Protein AF-I6USK2-F1 (afdb_monomer)

Structure (mmCIF, N/CA/C/O backbone):
data_AF-I6USK2-F1
#
_entry.id   AF-I6USK2-F1
#
loop_
_atom_site.group_PDB
_atom_site.id
_atom_site.type_symbol
_atom_site.label_atom_id
_atom_site.label_alt_id
_atom_site.label_comp_id
_atom_site.label_asym_id
_atom_site.label_entity_id
_atom_site.label_seq_id
_atom_site.pdbx_PDB_ins_code
_atom_site.Cartn_x
_atom_site.Cartn_y
_atom_site.Cartn_z
_atom_site.occupancy
_atom_site.B_iso_or_equiv
_atom_site.auth_seq_id
_atom_site.auth_comp_id
_atom_site.auth_asym_id
_atom_site.auth_atom_id
_atom_site.pdbx_PDB_model_num
ATOM 1 N N . PRO A 1 1 ? -6.984 5.312 12.741 1.00 52.38 1 PRO A N 1
ATOM 2 C CA . PRO A 1 1 ? -7.184 3.997 12.087 1.00 52.38 1 PRO A CA 1
ATOM 3 C C . PRO A 1 1 ? -6.667 3.964 10.633 1.00 52.38 1 PRO A C 1
ATOM 5 O O . PRO A 1 1 ? -7.290 4.525 9.732 1.00 52.38 1 PRO A O 1
ATOM 8 N N . HIS A 1 2 ? -5.532 3.296 10.406 1.00 66.44 2 HIS A N 1
ATOM 9 C CA . HIS A 1 2 ? -4.856 3.206 9.099 1.00 66.44 2 HIS A CA 1
ATOM 10 C C . HIS A 1 2 ? -5.457 2.163 8.133 1.00 66.44 2 HIS A C 1
ATOM 12 O O . HIS A 1 2 ? -5.300 2.289 6.920 1.00 66.44 2 HIS A O 1
ATOM 18 N N . TYR A 1 3 ? -6.204 1.179 8.648 1.00 71.81 3 TYR A N 1
ATOM 19 C CA . TYR A 1 3 ? -6.846 0.111 7.864 1.00 71.81 3 TYR A CA 1
ATOM 20 C C . TYR A 1 3 ? -7.781 0.636 6.760 1.00 71.81 3 TYR A C 1
ATOM 22 O O . TYR A 1 3 ? -7.705 0.207 5.612 1.00 71.81 3 TYR A O 1
ATOM 30 N N . TYR A 1 4 ? -8.623 1.619 7.090 1.00 73.25 4 TYR A N 1
ATOM 31 C CA . TYR A 1 4 ? -9.556 2.222 6.134 1.00 73.25 4 TYR A CA 1
ATOM 32 C C . TYR A 1 4 ? -8.843 2.961 4.995 1.00 73.25 4 TYR A C 1
ATOM 34 O O . TYR A 1 4 ? -9.273 2.882 3.847 1.00 73.25 4 TYR A O 1
ATOM 42 N N . SER A 1 5 ? -7.721 3.620 5.299 1.00 78.31 5 SER A N 1
ATOM 43 C CA . SER A 1 5 ? -6.897 4.318 4.305 1.00 78.31 5 SER A CA 1
ATOM 44 C C . SER A 1 5 ? -6.240 3.337 3.326 1.00 78.31 5 SER A C 1
ATOM 46 O O . SER A 1 5 ? -6.270 3.546 2.114 1.00 78.31 5 SER A O 1
ATOM 48 N N . LEU A 1 6 ? -5.722 2.213 3.837 1.00 84.38 6 LEU A N 1
ATOM 49 C CA . LEU A 1 6 ? -5.126 1.163 3.009 1.00 84.38 6 LEU A CA 1
ATOM 50 C C . LEU A 1 6 ? -6.156 0.527 2.062 1.00 84.38 6 LEU A C 1
ATOM 52 O O . LEU A 1 6 ? -5.879 0.325 0.880 1.00 84.38 6 LEU A O 1
ATOM 56 N N . LEU A 1 7 ? -7.354 0.234 2.571 1.00 82.44 7 LEU A N 1
ATOM 57 C CA . LEU A 1 7 ? -8.410 -0.401 1.789 1.00 82.44 7 LEU A CA 1
ATOM 58 C C . LEU A 1 7 ? -8.984 0.548 0.722 1.00 82.44 7 LEU A C 1
ATOM 60 O O . LEU A 1 7 ? -9.256 0.114 -0.396 1.00 82.44 7 LEU A O 1
ATOM 64 N N . ALA A 1 8 ? -9.088 1.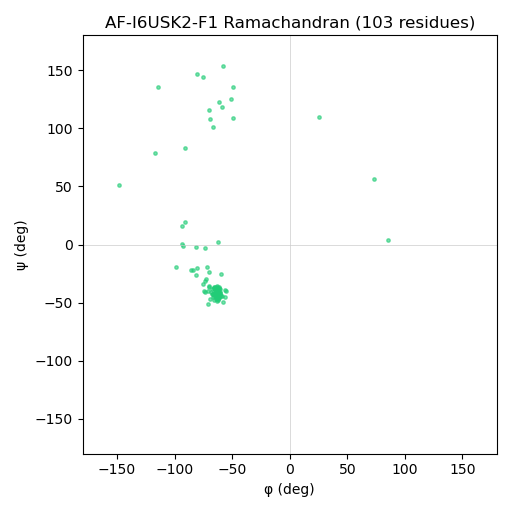845 1.026 1.00 82.94 8 ALA A N 1
ATOM 65 C CA . ALA A 1 8 ? -9.444 2.865 0.042 1.00 82.94 8 ALA A CA 1
ATOM 66 C C . ALA A 1 8 ? -8.398 2.956 -1.083 1.00 82.94 8 ALA A C 1
ATOM 68 O O . ALA A 1 8 ? -8.758 2.911 -2.258 1.00 82.94 8 ALA A O 1
ATOM 69 N N . ALA A 1 9 ? -7.103 2.989 -0.744 1.00 84.19 9 ALA A N 1
ATOM 70 C CA . ALA A 1 9 ? -6.027 2.996 -1.738 1.00 84.19 9 ALA A CA 1
ATOM 71 C C . ALA A 1 9 ? -6.052 1.741 -2.632 1.00 84.19 9 ALA A C 1
ATOM 73 O O . ALA A 1 9 ? -5.851 1.834 -3.841 1.00 84.19 9 ALA A O 1
ATOM 74 N N . TYR A 1 10 ? -6.361 0.573 -2.063 1.00 85.88 10 TYR A N 1
ATOM 75 C CA . TYR A 1 10 ? -6.518 -0.672 -2.817 1.00 85.88 10 TYR A CA 1
ATOM 76 C C . TYR A 1 10 ? -7.691 -0.628 -3.813 1.00 85.88 10 TYR A C 1
ATOM 78 O O . TYR A 1 10 ? -7.533 -1.029 -4.969 1.00 85.88 10 TYR A O 1
ATOM 86 N N . LEU A 1 11 ? -8.854 -0.121 -3.393 1.00 86.62 11 LEU A N 1
ATOM 87 C CA . LEU A 1 11 ? -10.033 0.012 -4.257 1.00 86.62 11 LEU A CA 1
ATOM 88 C C . LEU A 1 11 ? -9.798 1.016 -5.395 1.00 86.62 11 LEU A C 1
ATOM 90 O O . LEU A 1 11 ? -10.206 0.766 -6.530 1.00 86.62 11 LEU A O 1
ATOM 94 N N . GLU A 1 12 ? -9.084 2.110 -5.126 1.00 84.25 12 GLU A N 1
ATOM 95 C CA . GLU A 1 12 ? -8.696 3.078 -6.156 1.00 84.25 12 GLU A CA 1
ATOM 96 C C . GLU A 1 12 ? -7.685 2.494 -7.151 1.00 84.25 12 GLU A C 1
ATOM 98 O O . GLU A 1 12 ? -7.829 2.697 -8.357 1.00 84.25 12 GLU A O 1
ATOM 103 N N . CYS A 1 13 ? -6.734 1.674 -6.693 1.00 87.50 13 CYS A N 1
ATOM 104 C CA . CYS A 1 13 ? -5.843 0.926 -7.582 1.00 87.50 13 CYS A CA 1
ATOM 105 C C . CYS A 1 13 ? -6.607 -0.057 -8.485 1.00 87.50 13 CYS A C 1
ATOM 107 O O . CYS A 1 13 ? -6.264 -0.195 -9.657 1.00 87.50 13 CYS A O 1
ATOM 109 N N . GLN A 1 14 ? -7.664 -0.705 -7.983 1.00 84.25 14 GLN A N 1
ATOM 110 C CA . GLN A 1 14 ? -8.495 -1.601 -8.797 1.00 84.25 14 GLN A CA 1
ATOM 111 C C . GLN A 1 14 ? -9.343 -0.879 -9.851 1.00 84.25 14 GLN A C 1
ATOM 113 O O . GLN A 1 14 ? -9.722 -1.490 -10.849 1.00 84.25 14 GLN A O 1
ATOM 118 N N . LYS A 1 15 ? -9.648 0.410 -9.665 1.00 82.00 15 LYS A N 1
ATOM 119 C CA . LYS A 1 15 ? -10.397 1.194 -10.660 1.00 82.00 15 LYS A CA 1
ATOM 120 C C . LYS A 1 15 ? -9.564 1.504 -11.905 1.00 82.00 15 LYS A C 1
ATOM 122 O O . LYS A 1 15 ? -10.136 1.805 -12.953 1.00 82.00 15 LYS A O 1
ATOM 127 N N . VAL A 1 16 ? -8.235 1.410 -11.828 1.00 83.25 16 VAL A N 1
ATOM 128 C CA . VAL A 1 16 ? -7.343 1.673 -12.962 1.00 83.25 16 VAL A CA 1
ATOM 129 C C . VAL A 1 16 ? -7.504 0.569 -14.014 1.00 83.25 16 VAL A C 1
ATOM 131 O O . VAL A 1 16 ? -7.070 -0.561 -13.824 1.00 83.25 16 VAL A O 1
ATOM 134 N N . GLY A 1 17 ? -8.136 0.904 -15.142 1.00 78.81 17 GLY A N 1
ATOM 135 C CA . GLY A 1 17 ? -8.346 -0.019 -16.266 1.00 78.81 17 GLY A CA 1
ATOM 136 C C . GLY A 1 17 ? -9.588 -0.911 -16.157 1.00 78.81 17 GLY A C 1
ATOM 137 O O . GLY A 1 17 ? -9.807 -1.748 -17.032 1.00 78.81 17 GLY A O 1
ATOM 138 N N . ALA A 1 18 ? -10.419 -0.735 -15.126 1.00 83.62 18 ALA A N 1
ATOM 139 C CA . ALA A 1 18 ? -11.660 -1.486 -14.972 1.00 83.62 18 ALA A CA 1
ATOM 140 C C . ALA A 1 18 ? -12.761 -0.988 -15.938 1.00 83.62 18 ALA A C 1
ATOM 142 O O . ALA A 1 18 ? -12.882 0.219 -16.164 1.00 83.62 18 ALA A O 1
ATOM 143 N N . PRO A 1 19 ? -13.619 -1.883 -16.470 1.00 85.12 19 PRO A N 1
ATOM 144 C CA . PRO A 1 19 ? -14.810 -1.490 -17.220 1.00 85.12 19 PRO A CA 1
ATOM 145 C C . PRO A 1 19 ? -15.743 -0.602 -16.375 1.00 85.12 19 PRO A C 1
ATOM 147 O O . PRO A 1 19 ? -15.775 -0.748 -15.148 1.00 85.12 19 PRO A O 1
ATOM 150 N N . PRO A 1 20 ? -16.559 0.269 -16.997 1.00 79.62 20 PRO A N 1
ATOM 151 C CA . PRO A 1 20 ? -17.387 1.244 -16.285 1.00 79.62 20 PRO A CA 1
ATOM 152 C C . PRO A 1 20 ? -18.327 0.607 -15.249 1.00 79.62 20 PRO A C 1
ATOM 154 O O . PRO A 1 20 ? -18.424 1.114 -14.132 1.00 79.62 20 PRO A O 1
ATOM 157 N N . GLU A 1 21 ? -18.922 -0.552 -15.541 1.00 85.69 21 GLU A N 1
ATOM 158 C CA . GLU A 1 21 ? -19.755 -1.295 -14.577 1.00 85.69 21 GLU A CA 1
ATOM 159 C C . GLU A 1 21 ? -18.984 -1.768 -13.340 1.00 85.69 21 GLU A C 1
ATOM 161 O O . GLU A 1 21 ? -19.500 -1.722 -12.224 1.00 85.69 21 GLU A O 1
ATOM 166 N N . VAL A 1 22 ? -17.729 -2.184 -13.508 1.00 84.12 22 VAL A N 1
ATOM 167 C CA . VAL A 1 22 ? -16.873 -2.615 -12.395 1.00 84.12 22 VAL A CA 1
ATOM 168 C C . VAL A 1 22 ? -16.406 -1.402 -11.593 1.00 84.12 22 VAL A C 1
ATOM 170 O O . VAL A 1 22 ? -16.442 -1.427 -10.366 1.00 84.12 22 VAL A O 1
ATOM 173 N N . SER A 1 23 ? -16.059 -0.304 -12.269 1.00 81.12 23 SER A N 1
ATOM 174 C CA . SER A 1 23 ? -15.654 0.944 -11.615 1.00 81.12 23 SER A CA 1
ATOM 175 C C . SER A 1 23 ? -16.776 1.559 -10.766 1.00 81.12 23 SER A C 1
ATOM 177 O O . SER A 1 23 ? -16.515 2.050 -9.669 1.00 81.12 23 SER A O 1
ATOM 179 N N . ALA A 1 24 ? -18.031 1.464 -11.222 1.00 83.88 24 ALA A N 1
ATOM 180 C CA . ALA A 1 24 ? -19.201 1.938 -10.488 1.00 83.88 24 ALA A CA 1
ATOM 181 C C . ALA A 1 24 ? -19.456 1.094 -9.232 1.00 83.88 24 ALA A C 1
ATOM 183 O O . ALA A 1 24 ? -19.729 1.633 -8.159 1.00 83.88 24 ALA A O 1
ATOM 184 N N . ARG A 1 25 ? -19.302 -0.231 -9.339 1.00 86.12 25 ARG A N 1
ATOM 185 C CA . ARG A 1 25 ? -19.402 -1.138 -8.186 1.00 86.12 25 ARG A CA 1
ATOM 186 C C . ARG A 1 25 ? -18.292 -0.889 -7.167 1.00 86.12 25 ARG A C 1
ATOM 188 O O . ARG A 1 25 ? -18.573 -0.872 -5.973 1.00 86.12 25 ARG A O 1
ATOM 195 N N . LEU A 1 26 ? -17.063 -0.657 -7.627 1.00 86.50 26 LEU A N 1
ATOM 196 C CA . LEU A 1 26 ? -15.937 -0.300 -6.762 1.00 86.50 26 LEU A CA 1
ATOM 197 C C . LEU A 1 26 ? -16.169 1.050 -6.070 1.00 86.50 26 LEU A C 1
ATOM 199 O O . LEU A 1 26 ? -15.948 1.154 -4.871 1.00 86.50 26 LEU A O 1
ATOM 203 N N . ALA A 1 27 ? -16.704 2.050 -6.776 1.00 83.81 27 ALA A N 1
ATOM 204 C CA . ALA A 1 27 ? -17.048 3.344 -6.184 1.00 83.81 27 ALA A CA 1
ATOM 205 C C . ALA A 1 27 ? -18.149 3.237 -5.110 1.00 83.81 27 ALA A C 1
ATOM 207 O O . ALA A 1 27 ? -18.051 3.883 -4.066 1.00 83.81 27 ALA A O 1
ATOM 208 N N . ALA A 1 28 ? -19.163 2.392 -5.327 1.00 85.31 28 ALA A N 1
ATOM 209 C CA . ALA A 1 28 ? -20.197 2.119 -4.328 1.00 85.31 28 ALA A CA 1
ATOM 210 C C . ALA A 1 28 ? -19.617 1.439 -3.074 1.00 85.31 28 ALA A C 1
ATOM 212 O O . ALA A 1 28 ? -19.971 1.812 -1.956 1.00 85.31 28 ALA A O 1
ATOM 213 N N . MET A 1 29 ? -18.679 0.499 -3.247 1.00 82.38 29 MET A N 1
ATOM 214 C CA . MET A 1 29 ? -17.954 -0.107 -2.124 1.00 82.38 29 MET A CA 1
ATOM 215 C C . MET A 1 29 ? -17.106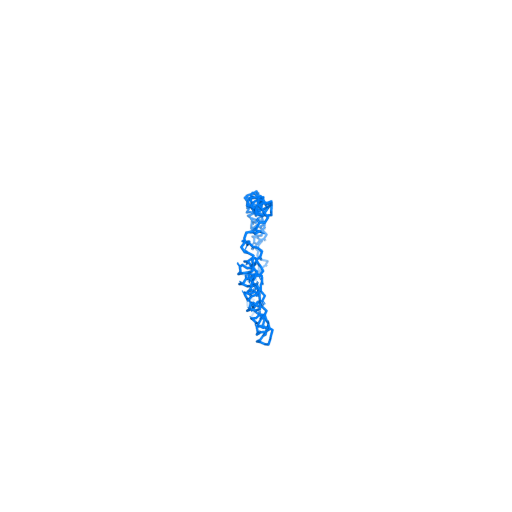 0.921 -1.369 1.00 82.38 29 MET A C 1
ATOM 217 O O . MET A 1 29 ? -17.108 0.904 -0.141 1.00 82.38 29 MET A O 1
ATOM 221 N N . THR A 1 30 ? -16.428 1.841 -2.064 1.00 83.75 30 THR A N 1
ATOM 222 C CA . THR A 1 30 ? -15.674 2.929 -1.420 1.00 83.75 30 THR A CA 1
ATOM 223 C C . THR A 1 30 ? -16.596 3.829 -0.592 1.00 83.75 30 THR A C 1
ATOM 225 O O . THR A 1 30 ? -16.283 4.124 0.557 1.00 83.75 30 THR A O 1
ATOM 228 N N . GLN A 1 31 ? -17.770 4.208 -1.109 1.00 81.31 31 GLN A N 1
ATOM 229 C CA . GLN A 1 31 ? -18.744 5.007 -0.351 1.00 81.31 31 GLN A CA 1
ATOM 230 C C . GLN A 1 31 ? -19.291 4.277 0.880 1.00 81.31 31 GLN A C 1
ATOM 232 O O . GLN A 1 31 ? -19.407 4.872 1.953 1.00 81.31 31 GLN A O 1
ATOM 237 N N . GLU A 1 32 ? -19.617 2.991 0.748 1.00 80.62 32 GLU A N 1
ATOM 238 C CA . GLU A 1 32 ? -20.072 2.168 1.869 1.00 80.62 32 GLU A CA 1
ATOM 239 C C . GLU A 1 32 ? -18.968 2.021 2.924 1.00 80.62 32 GLU A C 1
ATOM 241 O O . GLU A 1 32 ? -19.228 2.080 4.127 1.00 80.62 32 GLU A O 1
ATOM 246 N N . LEU A 1 33 ? -17.721 1.884 2.476 1.00 80.19 33 LEU A N 1
ATOM 247 C CA . LEU A 1 33 ? -16.554 1.835 3.336 1.00 80.19 33 LEU A CA 1
ATOM 248 C C . LEU A 1 33 ? -16.381 3.152 4.102 1.00 80.19 33 LEU A C 1
ATOM 250 O O . LEU A 1 33 ? -16.259 3.135 5.322 1.00 80.19 33 LEU A O 1
ATOM 254 N N . GLU A 1 34 ? -16.445 4.302 3.439 1.00 76.94 34 GLU A N 1
ATOM 255 C CA . GLU A 1 34 ? -16.378 5.592 4.127 1.00 76.94 34 GLU A CA 1
ATOM 256 C C . GLU A 1 34 ? -17.563 5.814 5.083 1.00 76.94 34 GLU A C 1
ATOM 258 O O . GLU A 1 34 ? -17.401 6.413 6.146 1.00 76.94 34 GLU A O 1
ATOM 263 N N . ALA A 1 35 ? -18.765 5.338 4.743 1.00 77.31 35 ALA A N 1
ATOM 264 C CA . ALA A 1 35 ? -19.919 5.387 5.638 1.00 77.31 35 ALA A CA 1
ATOM 265 C C . ALA A 1 35 ? -19.678 4.531 6.889 1.00 77.31 35 ALA A C 1
ATOM 267 O O . ALA A 1 35 ? -19.840 5.024 8.004 1.00 77.31 35 ALA A O 1
ATOM 268 N N . ARG A 1 36 ? -19.185 3.298 6.719 1.00 73.88 36 ARG A N 1
ATOM 269 C CA . ARG A 1 36 ? -18.772 2.427 7.828 1.00 73.88 36 ARG A CA 1
ATOM 270 C C . ARG A 1 36 ? -17.635 3.031 8.641 1.00 73.88 36 ARG A C 1
ATOM 272 O O . ARG A 1 36 ? -17.657 2.904 9.858 1.00 73.88 36 ARG A O 1
ATOM 279 N N . GLN A 1 37 ? -16.687 3.726 8.014 1.00 72.44 37 GLN A N 1
ATOM 280 C CA . GLN A 1 37 ? -15.628 4.456 8.709 1.00 72.44 37 GLN A CA 1
ATOM 281 C C . GLN A 1 37 ? -16.215 5.561 9.586 1.00 72.44 37 GLN A C 1
ATOM 283 O O . GLN A 1 37 ? -15.851 5.670 10.752 1.00 72.44 37 GLN A O 1
ATOM 288 N N . ARG A 1 38 ? -17.134 6.369 9.047 1.00 69.19 38 ARG A N 1
ATOM 289 C CA . ARG A 1 38 ? -17.804 7.449 9.786 1.00 69.19 38 ARG A CA 1
ATOM 290 C C . ARG A 1 38 ? -18.676 6.902 10.915 1.00 69.19 38 ARG A C 1
ATOM 292 O O . ARG A 1 38 ? -18.687 7.491 11.987 1.00 69.19 38 ARG A O 1
ATOM 299 N N . THR A 1 39 ? -19.345 5.767 10.722 1.00 68.50 39 THR A N 1
ATOM 300 C CA . T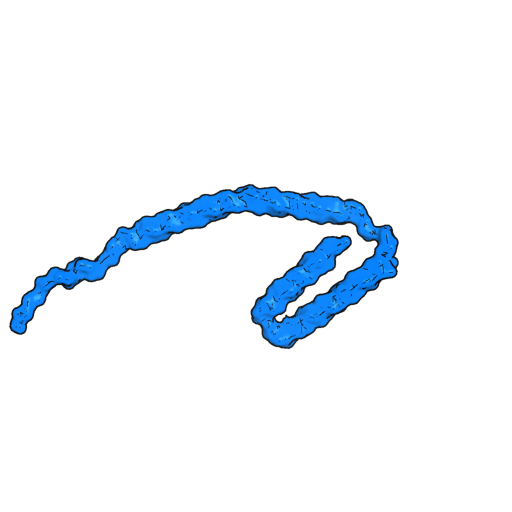HR A 1 39 ? -20.109 5.085 11.779 1.00 68.50 39 THR A CA 1
ATOM 301 C C . THR A 1 39 ? -19.198 4.445 12.825 1.00 68.50 39 THR A C 1
ATOM 303 O O . THR A 1 39 ? -19.483 4.550 14.010 1.00 68.50 39 THR A O 1
ATOM 306 N N . ALA A 1 40 ? -18.082 3.834 12.425 1.00 61.62 40 ALA A N 1
ATOM 307 C CA . ALA A 1 40 ? -17.099 3.270 13.346 1.00 61.62 40 ALA A CA 1
ATOM 308 C C . ALA A 1 40 ? -16.429 4.370 14.180 1.00 61.62 40 ALA A C 1
ATOM 310 O O . ALA A 1 40 ? -16.334 4.238 15.390 1.00 61.62 40 ALA A O 1
ATOM 311 N N . LEU A 1 41 ? -16.038 5.486 13.561 1.00 59.53 41 LEU A N 1
ATOM 312 C CA . LEU A 1 41 ? -15.462 6.645 14.250 1.00 59.53 41 LEU A CA 1
ATOM 313 C C . LEU A 1 41 ? -16.500 7.446 15.054 1.00 59.53 41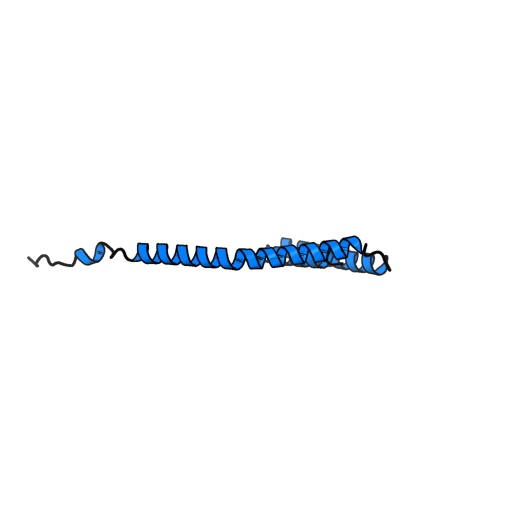 LEU A C 1
ATOM 315 O O . LEU A 1 41 ? -16.149 8.059 16.054 1.00 59.53 41 LEU A O 1
ATOM 319 N N . GLY A 1 42 ? -17.766 7.453 14.624 1.00 55.59 42 GLY A N 1
ATOM 320 C CA . GLY A 1 42 ? -18.870 8.149 15.293 1.00 55.59 42 GLY A CA 1
ATOM 321 C C . GLY A 1 42 ? -19.553 7.341 16.402 1.00 55.59 42 GLY A C 1
ATOM 322 O O . GLY A 1 42 ? -20.180 7.930 17.275 1.00 55.59 42 GLY A O 1
ATOM 323 N N . GLY A 1 43 ? -19.432 6.010 16.384 1.00 52.56 43 GLY A N 1
ATOM 324 C CA . GLY A 1 43 ? -19.937 5.095 17.415 1.00 52.56 43 GLY A CA 1
ATOM 325 C C . GLY A 1 43 ? -18.871 4.637 18.416 1.00 52.56 43 GLY A C 1
ATOM 326 O O . GLY A 1 43 ? -19.218 4.216 19.515 1.00 52.56 43 GLY A O 1
ATOM 327 N N . LEU A 1 44 ? -17.585 4.749 18.064 1.00 51.03 44 LEU A N 1
ATOM 328 C CA . LEU A 1 44 ? -16.446 4.429 18.923 1.00 51.03 44 LEU A CA 1
ATOM 329 C C . L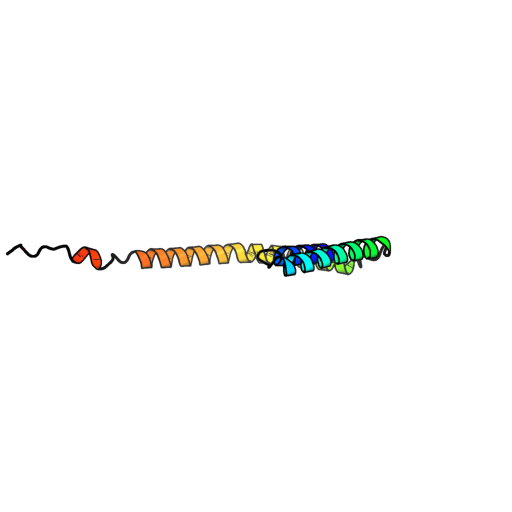EU A 1 44 ? -15.620 5.692 19.170 1.00 51.03 44 LEU A C 1
ATOM 331 O O . LEU A 1 44 ? -14.546 5.892 18.603 1.00 51.03 44 LEU A O 1
ATOM 335 N N . GLY A 1 45 ? -16.096 6.536 20.080 1.00 51.16 45 GLY A N 1
ATOM 336 C CA . GLY A 1 45 ? -15.139 7.278 20.886 1.00 5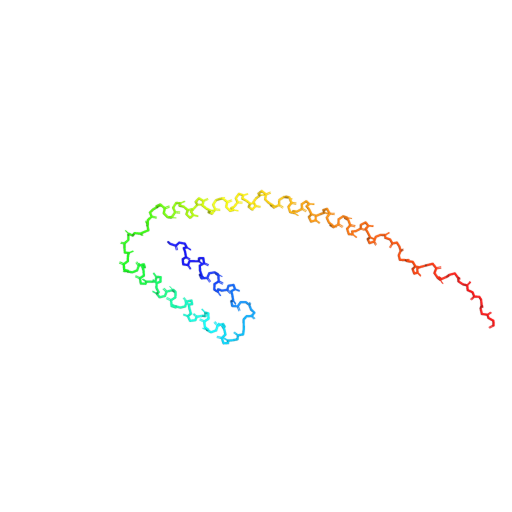1.16 45 GLY A CA 1
ATOM 337 C C . GLY A 1 45 ? -14.267 6.264 21.639 1.00 51.16 45 GLY A C 1
ATOM 338 O O . GLY A 1 45 ? -14.789 5.501 22.441 1.00 51.16 45 GLY A O 1
ATOM 339 N N . ALA A 1 46 ? -12.958 6.269 21.378 1.00 51.59 46 ALA A N 1
ATOM 340 C CA . ALA A 1 46 ? -11.918 5.684 22.234 1.00 51.59 46 ALA A CA 1
ATOM 341 C C . ALA A 1 46 ? -11.781 4.145 22.313 1.00 51.59 46 ALA A C 1
ATOM 343 O O . ALA A 1 46 ? -11.726 3.586 23.403 1.00 51.59 46 ALA A O 1
ATOM 344 N N . ALA A 1 47 ? -11.592 3.465 21.180 1.00 52.97 47 ALA A N 1
ATOM 345 C CA . ALA A 1 47 ? -10.919 2.159 21.192 1.00 52.97 47 ALA A CA 1
ATOM 346 C C . ALA A 1 47 ? -10.123 1.916 19.900 1.00 52.97 47 ALA A C 1
ATOM 348 O O . ALA A 1 47 ? -10.282 0.904 19.222 1.00 52.97 47 ALA A O 1
ATOM 349 N N . THR A 1 48 ? -9.265 2.861 19.510 1.00 53.16 48 THR A N 1
ATOM 350 C CA . THR A 1 48 ? -8.050 2.448 18.801 1.00 53.16 48 THR A CA 1
ATOM 351 C C . THR A 1 48 ? -7.245 1.682 19.833 1.00 53.16 48 THR A C 1
ATOM 353 O O . THR A 1 48 ? -6.694 2.292 20.743 1.00 53.16 48 THR A O 1
ATOM 356 N N . GLU A 1 49 ? -7.287 0.351 19.758 1.00 55.22 49 GLU A N 1
ATOM 357 C CA . GLU A 1 49 ? -6.393 -0.517 20.520 1.00 55.22 49 GLU A CA 1
ATOM 358 C C . GLU A 1 49 ? -4.970 0.018 20.303 1.00 55.22 49 GLU A C 1
ATOM 360 O O . GLU A 1 49 ? -4.468 -0.058 19.176 1.00 55.22 49 GLU A O 1
ATOM 365 N N . PRO A 1 50 ? -4.338 0.635 21.316 1.00 60.88 50 PRO A N 1
ATOM 366 C CA . PRO A 1 50 ? -3.044 1.293 21.147 1.00 60.88 50 PRO A CA 1
ATOM 367 C C . PRO A 1 50 ? -1.974 0.30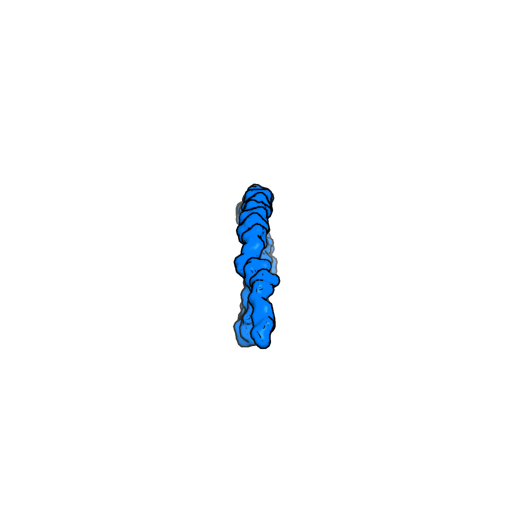1 20.671 1.00 60.88 50 PRO A C 1
ATOM 369 O O . PRO A 1 50 ? -1.038 0.675 19.969 1.00 60.88 50 PRO A O 1
ATOM 372 N N . GLU A 1 51 ? -2.168 -0.983 20.975 1.00 61.78 51 GLU A N 1
ATOM 373 C CA . GLU A 1 51 ? -1.360 -2.095 20.482 1.00 61.78 51 GLU A CA 1
ATOM 374 C C . GLU A 1 51 ? -1.446 -2.268 18.957 1.00 61.78 51 GLU A C 1
ATOM 376 O O . GLU A 1 51 ? -0.440 -2.563 18.312 1.00 61.78 51 GLU A O 1
ATOM 381 N N . LEU A 1 52 ? -2.619 -2.048 18.352 1.00 75.12 52 LEU A N 1
ATOM 382 C CA . LEU A 1 52 ? -2.796 -2.167 16.904 1.00 75.12 52 LEU A CA 1
ATOM 383 C C . LEU A 1 52 ? -2.155 -0.992 16.167 1.00 75.12 52 LEU A C 1
ATOM 385 O O . LEU A 1 52 ? -1.516 -1.201 15.137 1.00 75.12 52 LEU A O 1
ATOM 389 N N . ASP A 1 53 ? -2.294 0.229 16.685 1.00 74.50 53 ASP A N 1
ATOM 390 C CA . ASP A 1 53 ? -1.637 1.397 16.089 1.00 74.50 53 ASP A CA 1
ATOM 391 C C . ASP A 1 53 ? -0.104 1.268 16.188 1.00 74.50 53 ASP A C 1
ATOM 393 O O . ASP A 1 53 ? 0.593 1.493 15.198 1.00 74.50 53 ASP A O 1
ATOM 397 N N . GLN A 1 54 ? 0.421 0.776 17.315 1.00 82.19 54 GLN A N 1
ATOM 398 C CA . GLN A 1 54 ? 1.850 0.494 17.481 1.00 82.19 54 GLN A CA 1
ATOM 399 C C . GLN A 1 54 ? 2.346 -0.633 16.559 1.00 82.19 54 GLN A C 1
ATOM 401 O O . GLN A 1 54 ? 3.439 -0.542 15.995 1.00 82.19 54 GLN A O 1
ATOM 406 N N . PHE A 1 55 ? 1.545 -1.682 16.349 1.00 78.94 55 PHE A N 1
ATOM 407 C CA . PHE A 1 55 ? 1.865 -2.739 15.389 1.00 78.94 55 PHE A CA 1
ATOM 408 C C . PHE A 1 55 ? 1.894 -2.212 13.949 1.00 78.94 55 PHE A C 1
ATOM 410 O O . PHE A 1 55 ? 2.805 -2.540 13.187 1.00 78.94 55 PHE A O 1
ATOM 417 N N . MET A 1 56 ? 0.922 -1.376 13.574 1.00 84.75 56 MET A N 1
ATOM 418 C CA . MET A 1 56 ? 0.862 -0.757 12.249 1.00 84.75 56 MET A CA 1
ATOM 419 C C . MET A 1 56 ? 2.076 0.145 11.989 1.00 84.75 56 MET A C 1
ATOM 421 O O . MET A 1 56 ? 2.611 0.137 10.879 1.00 84.75 56 MET A O 1
ATOM 425 N N . GLU A 1 57 ? 2.537 0.876 13.004 1.00 85.06 57 GLU A N 1
ATOM 426 C CA . GLU A 1 57 ? 3.723 1.730 12.924 1.00 85.06 57 GLU A CA 1
ATOM 427 C C . GLU A 1 57 ? 5.013 0.900 12.802 1.00 85.06 57 GLU A C 1
ATOM 429 O O . GLU A 1 57 ? 5.794 1.109 11.872 1.00 85.06 57 GLU A O 1
ATOM 434 N N . ALA A 1 58 ? 5.179 -0.138 13.630 1.00 88.56 58 ALA A N 1
ATOM 435 C CA . ALA A 1 58 ? 6.316 -1.059 13.547 1.00 88.56 58 ALA A CA 1
ATOM 436 C C . ALA A 1 58 ? 6.374 -1.814 12.204 1.00 88.56 58 ALA A C 1
ATOM 438 O O . ALA A 1 58 ? 7.449 -2.015 11.630 1.00 88.56 58 ALA A O 1
ATOM 439 N N . TYR A 1 59 ? 5.217 -2.214 11.669 1.00 88.81 59 TYR A N 1
ATOM 440 C CA . TYR A 1 59 ? 5.125 -2.859 10.362 1.00 88.81 59 TYR A CA 1
ATOM 441 C C . TYR A 1 59 ? 5.503 -1.897 9.229 1.00 88.81 59 TYR A C 1
ATOM 443 O O . TYR A 1 59 ? 6.249 -2.266 8.319 1.00 88.81 59 TYR A O 1
ATOM 451 N N . HIS A 1 60 ? 5.043 -0.646 9.298 1.00 89.50 60 HIS A N 1
ATOM 452 C CA . HIS A 1 60 ? 5.429 0.386 8.342 1.00 89.50 60 HIS A CA 1
ATOM 453 C C . HIS A 1 60 ? 6.944 0.651 8.365 1.00 89.50 60 HIS A C 1
ATOM 455 O O . HIS A 1 60 ? 7.571 0.679 7.304 1.00 89.50 60 HIS A O 1
ATOM 461 N N . GLU A 1 61 ? 7.561 0.762 9.544 1.00 90.50 61 GLU A N 1
ATOM 462 C CA . GLU A 1 61 ? 9.016 0.924 9.670 1.00 90.50 61 GLU A CA 1
ATOM 463 C C . GLU A 1 61 ? 9.800 -0.249 9.067 1.00 90.50 61 GLU A C 1
ATOM 465 O O . GLU A 1 61 ? 10.807 -0.042 8.383 1.00 90.50 61 GLU A O 1
ATOM 470 N N . MET A 1 62 ? 9.330 -1.482 9.274 1.00 93.50 62 MET A N 1
ATOM 471 C CA . MET A 1 62 ? 9.932 -2.677 8.678 1.00 93.50 62 MET A CA 1
ATOM 472 C C . MET A 1 62 ? 9.904 -2.616 7.145 1.00 93.50 62 MET A C 1
ATOM 474 O O . MET A 1 62 ? 10.909 -2.905 6.496 1.00 93.50 62 MET A O 1
ATOM 478 N N . LEU A 1 63 ? 8.778 -2.195 6.558 1.00 89.00 63 LEU A N 1
ATOM 479 C CA . LEU A 1 63 ? 8.638 -2.054 5.107 1.00 89.00 63 LEU A CA 1
ATOM 480 C C . LEU A 1 63 ? 9.548 -0.963 4.532 1.00 89.00 63 LEU A C 1
ATOM 482 O O . LEU A 1 63 ? 10.090 -1.131 3.437 1.00 89.00 63 LEU A O 1
ATOM 486 N N . VAL A 1 64 ? 9.740 0.145 5.253 1.00 88.62 64 VAL A N 1
ATOM 487 C CA . VAL A 1 64 ? 10.664 1.211 4.838 1.00 88.62 64 VAL A CA 1
ATOM 488 C C . VAL A 1 64 ? 12.106 0.706 4.840 1.00 88.62 64 VAL A C 1
ATOM 490 O O . VAL A 1 64 ? 12.788 0.863 3.826 1.00 88.62 64 VAL A O 1
ATOM 493 N N . LYS A 1 65 ? 12.541 0.025 5.909 1.00 90.88 65 LYS A N 1
ATOM 494 C CA . LYS A 1 65 ? 13.880 -0.590 5.979 1.00 90.88 65 LYS A CA 1
ATOM 495 C C . LYS A 1 65 ? 14.092 -1.609 4.864 1.00 90.88 65 LYS A C 1
ATOM 497 O O . LYS A 1 65 ? 15.103 -1.561 4.173 1.00 90.88 65 LYS A O 1
ATOM 502 N N . PHE A 1 66 ? 13.100 -2.459 4.608 1.00 89.00 66 PHE A N 1
ATOM 503 C CA . PHE A 1 66 ? 13.152 -3.424 3.512 1.00 89.00 66 PHE A CA 1
ATOM 504 C C . PHE A 1 66 ? 13.289 -2.744 2.143 1.00 89.00 66 PHE A C 1
ATOM 506 O O . PHE A 1 66 ? 14.078 -3.175 1.305 1.00 89.00 66 PHE A O 1
ATOM 513 N N . ARG A 1 67 ? 12.568 -1.639 1.908 1.00 87.75 67 ARG A N 1
ATOM 514 C CA . ARG A 1 67 ? 12.710 -0.850 0.676 1.00 87.75 67 ARG A CA 1
ATOM 515 C C . ARG A 1 67 ? 14.119 -0.280 0.541 1.00 87.75 67 ARG A C 1
ATOM 517 O O . ARG A 1 67 ? 14.683 -0.327 -0.550 1.00 87.75 67 ARG A O 1
ATOM 524 N N . GLU A 1 68 ? 14.675 0.279 1.609 1.00 86.94 68 GLU A N 1
ATOM 525 C CA . GLU A 1 68 ? 16.027 0.849 1.613 1.00 86.94 68 GLU A CA 1
ATOM 526 C C . GLU A 1 68 ? 17.088 -0.220 1.334 1.00 86.94 68 GLU A C 1
ATOM 528 O O . GLU A 1 68 ? 17.939 -0.025 0.461 1.00 86.94 68 GLU A O 1
ATOM 533 N N . GLU A 1 69 ? 16.973 -1.382 1.979 1.00 87.19 69 GLU A N 1
ATOM 534 C CA . GLU A 1 69 ? 17.851 -2.533 1.761 1.00 87.19 69 GLU A CA 1
ATOM 535 C C . GLU A 1 69 ? 17.742 -3.091 0.341 1.00 87.19 69 GLU A C 1
ATOM 537 O O . GLU A 1 69 ? 18.756 -3.469 -0.238 1.00 87.19 69 GLU A O 1
ATOM 542 N N . LEU A 1 70 ? 16.542 -3.110 -0.248 1.00 86.25 70 LEU A N 1
ATOM 543 C CA . LEU A 1 70 ? 16.321 -3.625 -1.599 1.00 86.25 70 LEU A CA 1
ATOM 544 C C . LEU A 1 70 ? 16.669 -2.641 -2.714 1.00 86.25 70 LEU A C 1
ATOM 546 O O . LEU A 1 70 ? 16.995 -3.083 -3.817 1.00 86.25 70 LEU A O 1
ATOM 550 N N . THR A 1 71 ? 16.614 -1.330 -2.468 1.00 86.75 71 THR A N 1
ATOM 551 C CA . THR A 1 71 ? 16.795 -0.315 -3.521 1.00 86.75 71 THR A CA 1
ATOM 552 C C . THR A 1 71 ? 18.162 -0.442 -4.191 1.00 86.75 71 THR A C 1
ATOM 554 O O . THR A 1 71 ? 18.253 -0.429 -5.420 1.00 86.75 71 THR A O 1
ATOM 557 N N . ARG A 1 72 ? 19.223 -0.622 -3.400 1.00 80.81 72 ARG A N 1
ATOM 558 C CA . ARG A 1 72 ? 20.594 -0.722 -3.911 1.00 80.81 72 ARG A CA 1
ATOM 559 C C . ARG A 1 72 ? 20.860 -2.036 -4.676 1.00 80.81 72 ARG A C 1
ATOM 561 O O . ARG A 1 72 ? 21.280 -1.942 -5.828 1.00 80.81 72 ARG A O 1
ATOM 568 N N . PRO A 1 73 ? 20.554 -3.235 -4.142 1.00 85.44 73 PRO A N 1
ATOM 569 C CA . PRO A 1 73 ? 20.670 -4.497 -4.879 1.00 85.44 73 PRO A CA 1
ATOM 570 C C . PRO A 1 73 ? 19.881 -4.516 -6.192 1.00 85.44 73 PRO A C 1
ATOM 572 O O . PRO A 1 73 ? 20.373 -5.017 -7.203 1.00 85.44 73 PRO A O 1
ATOM 575 N N . LEU A 1 74 ? 18.671 -3.944 -6.208 1.00 84.56 74 LEU A N 1
ATOM 576 C CA . LEU A 1 74 ? 17.859 -3.854 -7.425 1.00 84.56 74 LEU A CA 1
ATOM 577 C C . LEU A 1 74 ? 18.493 -2.941 -8.473 1.00 84.56 74 LEU A C 1
ATOM 579 O O . LEU A 1 74 ? 18.548 -3.313 -9.645 1.00 84.56 74 LEU A O 1
ATOM 583 N N . GLN A 1 75 ? 18.984 -1.766 -8.075 1.00 84.06 75 GLN A N 1
ATOM 584 C CA . GLN A 1 75 ? 19.682 -0.859 -8.989 1.00 84.06 75 GLN A CA 1
ATOM 585 C C . GLN A 1 75 ? 20.949 -1.506 -9.557 1.00 84.06 75 GLN A C 1
ATOM 587 O O . GLN A 1 75 ? 21.137 -1.510 -10.775 1.00 84.06 75 GLN A O 1
ATOM 592 N N . GLU A 1 76 ? 21.761 -2.138 -8.709 1.00 85.94 76 GLU A N 1
ATOM 593 C CA . GLU A 1 76 ? 22.982 -2.837 -9.119 1.00 85.94 76 GLU A CA 1
ATOM 594 C C . GLU A 1 76 ? 22.681 -3.992 -10.097 1.00 85.94 76 GLU A C 1
ATOM 596 O O . GLU A 1 76 ? 23.367 -4.142 -11.115 1.00 85.94 76 GLU A O 1
ATOM 601 N N . ALA A 1 77 ? 21.616 -4.765 -9.857 1.00 89.44 77 ALA A N 1
ATOM 602 C CA . ALA A 1 77 ? 21.173 -5.834 -10.752 1.00 89.44 77 ALA A CA 1
ATOM 603 C C . ALA A 1 77 ? 20.636 -5.301 -12.093 1.00 89.44 77 ALA A C 1
ATOM 605 O O . ALA A 1 77 ? 20.968 -5.837 -13.156 1.00 89.44 77 ALA A O 1
ATOM 606 N N . MET A 1 78 ? 19.846 -4.223 -12.079 1.00 86.94 78 MET A N 1
ATOM 607 C CA . MET A 1 78 ? 19.361 -3.575 -13.304 1.00 86.94 78 MET A CA 1
ATOM 608 C C . MET A 1 78 ? 20.514 -3.023 -14.147 1.00 86.94 78 MET A C 1
ATOM 610 O O . MET A 1 78 ? 20.529 -3.185 -15.372 1.00 86.94 78 MET A O 1
ATOM 614 N N . GLU A 1 79 ? 21.505 -2.401 -13.511 1.00 86.56 79 GLU A N 1
ATOM 615 C CA . GLU A 1 79 ? 22.716 -1.940 -14.184 1.00 86.56 79 GLU A CA 1
ATOM 616 C C . GLU A 1 79 ? 23.534 -3.101 -14.747 1.00 86.56 79 GLU A C 1
ATOM 618 O O . GLU A 1 79 ? 24.017 -3.017 -15.881 1.00 86.56 79 GLU A O 1
ATOM 623 N N . PHE A 1 80 ? 23.659 -4.202 -13.999 1.00 88.75 80 PHE A N 1
ATOM 624 C CA . PHE A 1 80 ? 24.303 -5.418 -14.482 1.00 88.75 80 PHE A CA 1
ATOM 625 C C . PHE A 1 80 ? 23.615 -5.946 -15.745 1.00 88.75 80 PHE A C 1
ATOM 627 O O . PHE A 1 80 ? 24.284 -6.140 -16.763 1.00 88.75 80 PHE A O 1
ATOM 634 N N . MET A 1 81 ? 22.286 -6.074 -15.739 1.00 82.62 81 MET A N 1
ATOM 635 C CA . MET A 1 81 ? 21.539 -6.496 -16.925 1.00 82.62 81 MET A CA 1
ATOM 636 C C . MET A 1 81 ? 21.718 -5.528 -18.100 1.00 82.62 81 MET A C 1
ATOM 638 O O . MET A 1 81 ? 21.959 -5.976 -19.219 1.00 82.62 81 MET A O 1
ATOM 642 N N . ARG A 1 82 ? 21.688 -4.202 -17.884 1.00 82.44 82 ARG A N 1
ATOM 643 C CA . ARG A 1 82 ? 21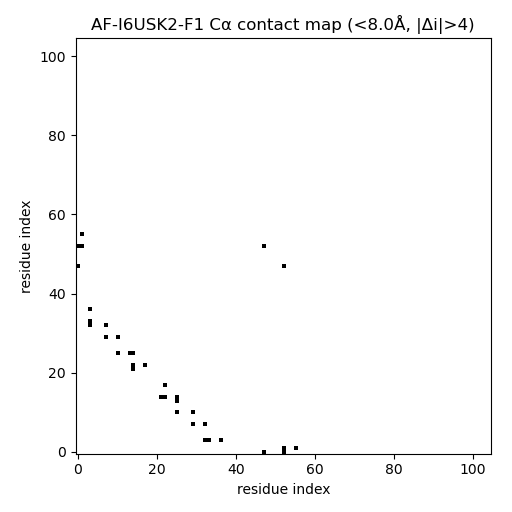.943 -3.227 -18.966 1.00 82.44 82 ARG A CA 1
ATOM 644 C C . ARG A 1 82 ? 23.348 -3.359 -19.549 1.00 82.44 82 ARG A C 1
ATOM 646 O O . ARG A 1 82 ? 23.499 -3.221 -20.765 1.00 82.44 82 ARG A O 1
ATOM 653 N N . ARG A 1 83 ? 24.366 -3.631 -18.724 1.00 81.50 83 ARG A N 1
ATOM 654 C CA . ARG A 1 83 ? 25.739 -3.887 -19.193 1.00 81.50 83 ARG A CA 1
ATOM 655 C C . ARG A 1 83 ? 25.801 -5.141 -20.068 1.00 81.50 83 ARG A C 1
ATOM 657 O O . ARG A 1 83 ? 26.378 -5.065 -21.150 1.00 81.50 83 ARG A O 1
ATOM 664 N N . VAL A 1 84 ? 25.157 -6.232 -19.649 1.00 82.44 84 VAL A N 1
ATOM 665 C CA . VAL A 1 84 ? 25.077 -7.495 -20.410 1.00 82.44 84 VAL A CA 1
ATOM 666 C C . VAL A 1 84 ? 24.309 -7.319 -21.727 1.00 82.44 84 VAL A C 1
ATOM 668 O O . VAL A 1 84 ? 24.770 -7.751 -22.782 1.00 82.44 84 VAL A O 1
ATOM 671 N N . SER A 1 85 ? 23.177 -6.613 -21.715 1.00 76.31 85 SER A N 1
ATOM 672 C CA . SER A 1 85 ? 22.408 -6.336 -22.935 1.00 76.31 85 SER A CA 1
ATOM 673 C C . SER A 1 85 ? 23.173 -5.434 -23.910 1.00 76.31 85 SER A C 1
ATOM 675 O O . SER A 1 85 ? 23.132 -5.646 -25.120 1.00 76.31 85 SER A O 1
ATOM 677 N N . ARG A 1 86 ? 23.926 -4.445 -23.408 1.00 66.75 86 ARG A N 1
ATOM 678 C CA . ARG A 1 86 ? 24.734 -3.533 -24.237 1.00 66.75 86 ARG A CA 1
ATOM 679 C C . ARG A 1 86 ? 25.985 -4.203 -24.812 1.00 66.75 86 ARG A C 1
ATOM 681 O O . ARG A 1 86 ? 26.409 -3.824 -25.902 1.00 66.75 86 ARG A O 1
ATOM 688 N N . SER A 1 87 ? 26.579 -5.169 -24.109 1.00 59.56 87 SER A N 1
ATOM 689 C CA . SER A 1 87 ? 27.689 -5.969 -24.640 1.00 59.56 87 SER A CA 1
ATOM 690 C C . SER A 1 87 ? 27.210 -7.011 -25.656 1.00 59.56 87 SER A C 1
ATOM 692 O O . SER A 1 87 ? 27.894 -7.226 -26.653 1.00 59.56 87 SER A O 1
ATOM 694 N N . SER A 1 88 ? 26.009 -7.574 -25.485 1.00 56.56 88 SER A N 1
ATOM 695 C CA . SER A 1 88 ? 25.385 -8.481 -26.463 1.00 56.56 88 SER A CA 1
ATOM 696 C C . SER A 1 88 ? 24.941 -7.758 -27.752 1.00 56.56 88 SER A C 1
ATOM 698 O O . SER A 1 88 ? 25.155 -8.261 -28.859 1.00 56.56 88 SER A O 1
ATOM 700 N N . ALA A 1 89 ? 24.447 -6.517 -27.638 1.00 55.19 89 ALA A N 1
ATOM 701 C CA . ALA A 1 89 ? 24.069 -5.663 -28.773 1.00 55.19 89 ALA A CA 1
ATOM 702 C C . ALA A 1 89 ? 25.260 -5.078 -29.568 1.00 55.19 89 ALA A C 1
ATOM 704 O O . ALA A 1 89 ? 25.054 -4.390 -30.565 1.00 55.19 89 ALA A O 1
ATOM 705 N N . ARG A 1 90 ? 26.507 -5.334 -29.144 1.00 51.66 90 ARG A N 1
ATOM 706 C CA . ARG A 1 90 ? 27.740 -4.984 -29.878 1.00 51.66 90 ARG A CA 1
ATOM 707 C C . ARG A 1 90 ? 28.270 -6.111 -30.762 1.00 51.66 90 ARG A C 1
ATOM 709 O O . ARG A 1 90 ? 29.412 -6.041 -31.210 1.00 51.66 90 ARG A O 1
ATOM 716 N N . SER A 1 91 ? 27.467 -7.130 -31.051 1.00 51.50 91 SER A N 1
ATOM 717 C CA . SER A 1 91 ? 27.753 -7.956 -32.220 1.00 51.50 91 SER A CA 1
ATOM 718 C C . SER A 1 91 ? 27.463 -7.109 -33.470 1.00 51.50 91 SER A C 1
ATOM 720 O O . SER A 1 91 ? 26.322 -6.684 -33.656 1.00 51.50 91 SER A O 1
ATOM 722 N N . PRO A 1 92 ? 28.465 -6.784 -34.314 1.00 49.78 92 PRO A N 1
ATOM 723 C CA . PRO A 1 92 ? 28.177 -6.139 -35.582 1.00 49.78 92 PRO A CA 1
ATOM 724 C C . PRO A 1 92 ? 27.306 -7.114 -36.363 1.00 49.78 92 PRO A C 1
ATOM 726 O O . PRO A 1 92 ? 27.670 -8.282 -36.545 1.00 49.78 92 PRO A O 1
ATOM 729 N N . SER A 1 93 ? 26.122 -6.643 -36.749 1.00 45.44 93 SER A N 1
ATOM 730 C CA . SER A 1 93 ? 25.203 -7.424 -37.557 1.00 45.44 93 SER A CA 1
ATOM 731 C C . SER A 1 93 ? 25.974 -7.996 -38.749 1.00 45.44 93 SER A C 1
ATOM 733 O O . SER A 1 93 ? 26.785 -7.322 -39.387 1.00 45.44 93 SER A O 1
ATOM 735 N N . ARG A 1 94 ? 25.748 -9.273 -39.053 1.00 48.56 94 ARG A N 1
ATOM 736 C CA . ARG A 1 94 ? 26.370 -9.973 -40.187 1.00 48.56 94 ARG A CA 1
ATOM 737 C C . ARG A 1 94 ? 25.991 -9.356 -41.552 1.00 48.56 94 ARG A C 1
ATOM 739 O O . ARG A 1 94 ? 26.418 -9.890 -42.569 1.00 48.56 94 ARG A O 1
ATOM 746 N N . ALA A 1 95 ? 25.212 -8.269 -41.567 1.00 50.56 95 ALA A N 1
ATOM 747 C CA . ALA A 1 95 ? 24.650 -7.621 -42.745 1.00 50.56 95 ALA A CA 1
ATOM 748 C C . ALA A 1 95 ? 25.600 -6.626 -43.440 1.00 50.56 95 ALA A C 1
ATOM 750 O O . ALA A 1 95 ? 25.470 -6.440 -44.645 1.00 50.56 95 ALA A O 1
ATOM 751 N N . ASP A 1 96 ? 26.620 -6.084 -42.764 1.00 47.41 96 ASP A N 1
ATOM 752 C CA . ASP A 1 96 ? 27.553 -5.130 -43.406 1.00 47.41 96 ASP A CA 1
ATOM 753 C C . ASP A 1 96 ? 28.661 -5.805 -44.238 1.00 47.41 96 ASP A C 1
ATOM 755 O O . ASP A 1 96 ? 29.472 -5.138 -44.878 1.00 47.41 96 ASP A O 1
ATOM 759 N N . ARG A 1 97 ? 28.706 -7.145 -44.273 1.00 48.81 97 ARG A N 1
ATOM 760 C CA . ARG A 1 97 ? 29.697 -7.912 -45.052 1.00 48.81 97 ARG A CA 1
ATOM 761 C C . ARG A 1 97 ? 29.245 -8.305 -46.463 1.00 48.81 97 ARG A C 1
ATOM 763 O O . ARG A 1 97 ? 30.036 -8.902 -47.185 1.00 48.81 97 ARG A O 1
ATOM 770 N N . CYS A 1 98 ? 28.022 -7.964 -46.876 1.00 48.41 98 CYS A N 1
ATOM 771 C CA . CYS A 1 98 ? 27.511 -8.283 -48.219 1.00 48.41 98 CYS A CA 1
ATOM 772 C C . CYS A 1 98 ? 27.703 -7.169 -49.264 1.00 48.41 98 CYS A C 1
ATOM 774 O O . CYS A 1 98 ? 27.336 -7.369 -50.416 1.00 48.41 98 CYS A O 1
ATOM 776 N N . ALA A 1 99 ? 28.307 -6.028 -48.913 1.00 50.50 99 ALA A N 1
ATOM 777 C CA . ALA A 1 99 ? 28.525 -4.917 -49.848 1.00 50.50 99 ALA A CA 1
ATOM 778 C C . ALA A 1 99 ? 29.872 -4.970 -50.603 1.00 50.50 99 ALA A C 1
ATOM 780 O O . ALA A 1 99 ? 30.312 -3.958 -51.142 1.00 50.50 99 ALA A O 1
ATOM 781 N N . ILE A 1 100 ? 30.536 -6.131 -50.673 1.00 52.28 100 ILE A N 1
ATOM 782 C CA . ILE A 1 100 ? 31.685 -6.320 -51.573 1.00 52.28 100 ILE A CA 1
ATOM 783 C C . ILE A 1 100 ? 31.159 -6.865 -52.905 1.00 52.28 100 ILE A C 1
ATOM 785 O O . ILE A 1 100 ? 31.102 -8.068 -53.136 1.00 52.28 100 ILE A O 1
ATOM 789 N N . SER A 1 101 ? 30.698 -5.918 -53.724 1.00 53.31 101 SER A N 1
ATOM 790 C CA . SER A 1 101 ? 30.841 -5.852 -55.185 1.00 53.31 101 SER A CA 1
ATOM 791 C C . SER A 1 101 ? 31.038 -7.176 -55.947 1.00 53.31 101 SER A C 1
ATOM 793 O O . SER A 1 101 ? 32.141 -7.725 -55.963 1.00 53.31 101 SER A O 1
ATOM 795 N N . PHE A 1 102 ? 30.019 -7.586 -56.711 1.00 36.31 102 PHE A N 1
ATOM 796 C CA . PHE A 1 102 ? 30.198 -8.409 -57.913 1.00 36.31 102 PHE A CA 1
ATOM 797 C C . PHE A 1 102 ? 29.762 -7.590 -59.145 1.00 36.31 102 PHE A C 1
ATOM 799 O O . PHE A 1 102 ? 28.759 -6.877 -59.053 1.00 36.31 102 PHE A O 1
ATOM 806 N N . PRO A 1 103 ? 30.535 -7.597 -60.248 1.00 49.62 103 PRO A N 1
ATOM 807 C CA . PRO A 1 103 ? 30.450 -6.591 -61.299 1.00 49.62 103 PRO A CA 1
ATOM 808 C C . PRO A 1 103 ? 29.285 -6.862 -62.258 1.00 49.62 103 PRO A C 1
ATOM 810 O O . PRO A 1 103 ? 28.946 -8.014 -62.522 1.00 49.62 103 PRO A O 1
ATOM 813 N N . LEU A 1 104 ? 28.691 -5.776 -62.767 1.00 37.75 104 LEU A N 1
ATOM 814 C CA .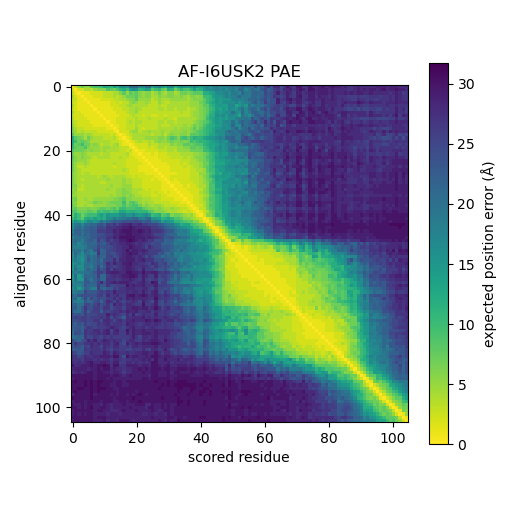 LEU A 1 104 ? 27.742 -5.783 -63.882 1.00 37.75 104 LEU A CA 1
ATOM 815 C C . LEU A 1 104 ? 28.343 -6.562 -65.066 1.00 37.75 104 LEU A C 1
ATOM 817 O O . LEU A 1 104 ? 29.446 -6.236 -65.510 1.00 37.75 104 LEU A O 1
ATOM 821 N N . ALA A 1 105 ? 27.604 -7.563 -65.546 1.00 39.19 105 ALA A N 1
ATOM 822 C CA . ALA A 1 105 ? 27.739 -8.109 -66.893 1.00 39.19 105 ALA A CA 1
ATOM 823 C C . ALA A 1 105 ? 26.946 -7.246 -67.883 1.00 39.19 105 ALA A C 1
ATOM 825 O O . ALA A 1 105 ? 25.911 -6.679 -67.455 1.00 39.19 105 ALA A O 1
#

Secondary structure (DSSP, 8-state):
--HHHHHHHHHHHHHTT--HHHHHHHHHHHHHHHHHHHHHHHH-SS---HHHHHHHHHHHHHHHHHHHHHHHHHHHHHHHHHHHHHHHTTS--TTTTS-S-----

pLDDT: mean 73.22, std 15.45, range [36.31, 93.5]

Solvent-accessible surface area (backbone atoms only — not comparable to full-atom values): 6285 Å² total; per-residue (Å²): 128,67,67,65,57,53,52,49,53,51,50,56,58,59,42,67,89,45,57,70,74,55,34,52,53,47,50,51,50,50,52,53,49,52,50,50,49,51,48,50,58,70,73,44,80,87,71,79,54,66,68,56,58,52,48,53,51,54,51,50,52,50,53,51,51,51,49,61,66,43,50,56,60,50,51,54,49,53,52,49,50,50,52,54,53,55,60,61,67,63,59,78,67,85,71,77,74,72,76,74,81,80,82,89,128

Sequence (105 aa):
PHYYSLLAAYLECQKVGAPPEVSARLAAMTQELEARQRTALGGLGAATEPELDQFMEAYHEMLVKFREELTRPLQEAMEFMRRVSRSSARSPSRADRCAISFPLA

Mean predicted aligned error: 18.34 Å

Foldseek 3Di:
DCVLVVVLVVLVVVCVPDDPVSNVVSVVVNVVSVVVVCCCCVVDDDPPPVVVVVVVVVVVVVVVVVCVVVVVVVVVVVVVVVVVVVVVVPPDPPPVVPPPDDDDD

Nearest PDB structures (foldseek):
  1x04-assembly1_A-2  TM=4.028E-01  e=8.597E+00  Homo sapiens
  2z0v-assembly1_A  TM=3.466E-01  e=6.573E+00  Homo sapiens

Radius of gyration: 28.04 Å; Cα contacts (8 Å, |Δi|>4): 17; chains: 1; bounding box: 52×18×89 Å

InterPro domains:
  IPR005540 KNOX1 [PF03790] (1-33)
  IPR005540 KNOX1 [SM01255] (1-35)
  IPR005541 KNOX2 [PF03791] (48-85)
  IPR005541 KNOX2 [SM01256] (42-93)

Organism: NCBI:txid220429